Protein AF-A0A183BEP5-F1 (afdb_monomer)

Sequence (90 aa):
MDATATAVLSAFSVVLGQQEGDRRLAEQNLTALEVLETYPVILANMIADEQVAVAMRQLAGVTLKRYVLSHWSRSDSSNFAPPETTEEVS

Structure (mmCIF, N/CA/C/O backbone):
data_AF-A0A183BEP5-F1
#
_entry.id   AF-A0A183BEP5-F1
#
loop_
_atom_site.group_PDB
_atom_site.id
_atom_site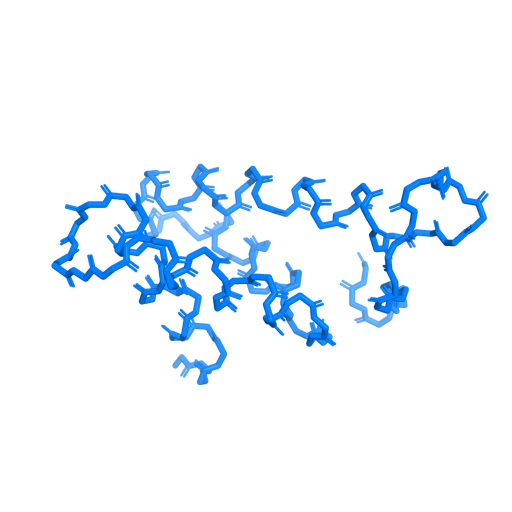.type_symbol
_atom_site.label_atom_id
_atom_site.label_alt_id
_atom_site.label_comp_id
_atom_site.label_asym_id
_atom_site.label_entity_id
_atom_site.label_seq_id
_atom_site.pdbx_PDB_ins_code
_atom_site.Cartn_x
_atom_site.Cartn_y
_atom_site.Cartn_z
_atom_site.occupancy
_atom_site.B_iso_or_equiv
_atom_site.auth_seq_id
_atom_site.auth_comp_id
_atom_site.auth_asym_id
_atom_site.auth_atom_id
_atom_site.pdbx_PDB_model_num
ATOM 1 N N . MET A 1 1 ? 7.956 5.519 14.691 1.00 61.00 1 MET A N 1
ATOM 2 C CA . MET A 1 1 ? 7.409 5.139 13.374 1.00 61.00 1 MET A CA 1
ATOM 3 C C . MET A 1 1 ? 7.989 6.097 12.349 1.00 61.00 1 MET A C 1
ATOM 5 O O . MET A 1 1 ? 8.038 7.283 12.652 1.00 61.00 1 MET A O 1
ATOM 9 N N . ASP A 1 2 ? 8.490 5.600 11.218 1.00 86.44 2 ASP A N 1
ATOM 10 C CA . ASP A 1 2 ? 9.043 6.444 10.147 1.00 86.44 2 ASP A CA 1
ATOM 11 C C . ASP A 1 2 ? 7.963 7.374 9.542 1.00 86.44 2 ASP A C 1
ATOM 13 O O . A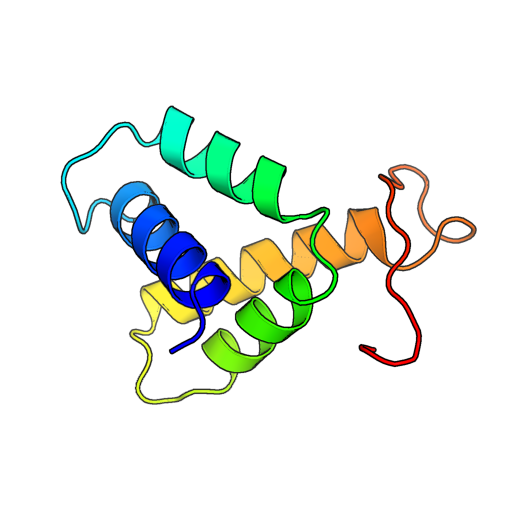SP A 1 2 ? 6.763 7.077 9.612 1.00 86.44 2 ASP A O 1
ATOM 17 N N . ALA A 1 3 ? 8.370 8.508 8.964 1.00 90.62 3 ALA A N 1
ATOM 18 C CA . ALA A 1 3 ? 7.462 9.486 8.360 1.00 90.62 3 ALA A CA 1
ATOM 19 C C . ALA A 1 3 ? 6.644 8.864 7.215 1.00 90.62 3 ALA A C 1
ATOM 21 O O . ALA A 1 3 ? 5.434 9.086 7.125 1.00 90.62 3 ALA A O 1
ATOM 22 N N . THR A 1 4 ? 7.275 8.008 6.408 1.00 93.06 4 THR A N 1
ATOM 23 C CA . THR A 1 4 ? 6.627 7.291 5.301 1.00 93.06 4 THR A CA 1
ATOM 24 C C . THR A 1 4 ? 5.565 6.322 5.813 1.00 93.06 4 THR A C 1
ATOM 26 O O . THR A 1 4 ? 4.432 6.326 5.335 1.00 93.06 4 THR A O 1
ATOM 29 N N . ALA A 1 5 ? 5.887 5.542 6.851 1.00 94.94 5 ALA A N 1
ATOM 30 C CA . ALA A 1 5 ? 4.936 4.622 7.476 1.00 94.94 5 ALA A CA 1
ATOM 31 C C . ALA A 1 5 ? 3.714 5.361 8.045 1.00 94.94 5 ALA A C 1
ATOM 33 O O . ALA A 1 5 ? 2.581 4.897 7.927 1.00 94.94 5 ALA A O 1
ATOM 34 N N . THR A 1 6 ? 3.935 6.546 8.618 1.00 95.81 6 THR A N 1
ATOM 35 C CA . THR A 1 6 ? 2.855 7.404 9.124 1.00 95.81 6 THR A CA 1
ATOM 36 C C . THR A 1 6 ? 1.958 7.905 7.992 1.00 95.81 6 THR A C 1
ATOM 38 O O . THR A 1 6 ? 0.733 7.900 8.134 1.00 95.81 6 THR A O 1
ATOM 41 N N . ALA A 1 7 ? 2.541 8.285 6.851 1.00 97.06 7 ALA A N 1
ATOM 42 C CA . ALA A 1 7 ? 1.790 8.698 5.668 1.00 97.06 7 ALA A CA 1
ATOM 43 C C . ALA A 1 7 ? 0.928 7.558 5.098 1.00 97.06 7 ALA A C 1
ATOM 45 O O . ALA A 1 7 ? -0.249 7.777 4.809 1.00 97.06 7 ALA A O 1
ATOM 46 N N . VAL A 1 8 ? 1.474 6.337 5.012 1.00 97.69 8 VAL A N 1
ATOM 47 C CA . VAL A 1 8 ? 0.728 5.149 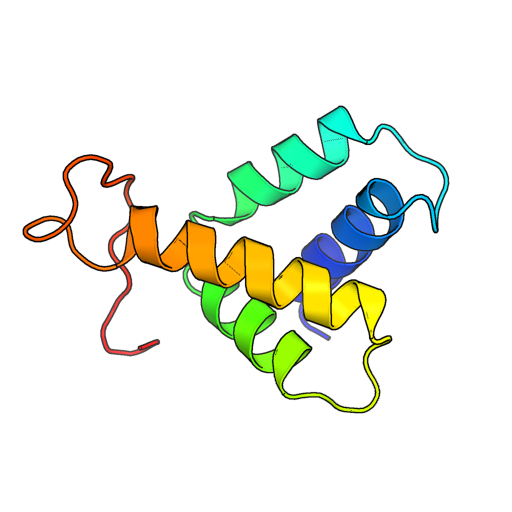4.559 1.00 97.69 8 VAL A CA 1
ATOM 48 C C . VAL A 1 8 ? -0.452 4.859 5.485 1.00 97.69 8 VAL A C 1
ATOM 50 O O . VAL A 1 8 ? -1.579 4.734 5.005 1.00 97.69 8 VAL A O 1
ATOM 53 N N . LEU A 1 9 ? -0.232 4.820 6.805 1.00 96.81 9 LEU A N 1
ATOM 54 C CA . LEU A 1 9 ? -1.315 4.585 7.768 1.00 96.81 9 LEU A CA 1
ATOM 55 C C . LEU A 1 9 ? -2.401 5.656 7.687 1.00 96.81 9 LEU A C 1
ATOM 57 O O . LEU A 1 9 ? -3.586 5.333 7.694 1.00 96.81 9 LEU A O 1
ATOM 61 N N . SER A 1 10 ? -2.006 6.923 7.571 1.00 97.19 10 SER A N 1
ATOM 62 C CA . SER A 1 10 ? -2.952 8.038 7.485 1.00 97.19 10 SER A CA 1
ATOM 63 C C . SER A 1 10 ? -3.810 7.940 6.221 1.00 97.19 10 SER A C 1
ATOM 65 O O . SER A 1 10 ? -5.030 8.091 6.284 1.00 97.19 10 SER A O 1
ATOM 67 N N . ALA A 1 11 ? -3.198 7.621 5.077 1.00 98.31 11 ALA A N 1
ATOM 68 C CA . ALA A 1 11 ? -3.924 7.416 3.830 1.00 98.31 11 ALA A CA 1
ATOM 69 C C . ALA A 1 11 ? -4.853 6.193 3.905 1.00 98.31 11 ALA A C 1
ATOM 71 O O . ALA A 1 11 ? -6.012 6.280 3.499 1.00 98.31 11 ALA A O 1
ATOM 72 N N . PHE A 1 12 ? -4.401 5.075 4.481 1.00 98.50 12 PHE A N 1
ATOM 73 C CA . PHE A 1 12 ? -5.244 3.890 4.662 1.00 98.50 12 PHE A CA 1
ATOM 74 C C . PHE A 1 12 ? -6.446 4.162 5.569 1.00 98.50 12 PHE A C 1
ATOM 76 O O . PHE A 1 12 ? -7.545 3.712 5.245 1.00 98.50 12 PHE A O 1
ATOM 83 N N . SER A 1 13 ? -6.282 4.933 6.650 1.00 98.31 13 SER A N 1
ATOM 84 C CA . SER A 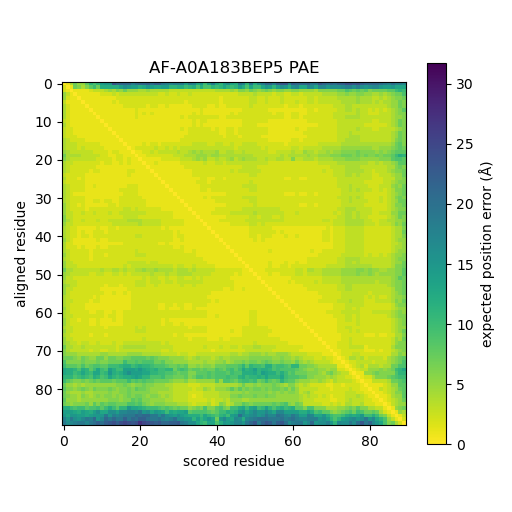1 13 ? -7.396 5.318 7.528 1.00 98.31 13 SER A CA 1
ATOM 85 C C . SER A 1 13 ? -8.495 6.045 6.754 1.00 98.31 13 SER A C 1
ATOM 87 O O . SER A 1 13 ? -9.675 5.748 6.938 1.00 98.31 13 SER A O 1
ATOM 89 N N . VAL A 1 14 ? -8.124 6.947 5.841 1.00 98.62 14 VAL A N 1
ATOM 90 C CA . VAL A 1 14 ? -9.085 7.653 4.979 1.00 98.62 14 VAL A CA 1
ATOM 91 C C . VAL A 1 14 ? -9.705 6.703 3.945 1.00 98.62 14 VAL A C 1
ATOM 93 O O . VAL A 1 14 ? -10.922 6.695 3.768 1.00 98.62 14 VAL A O 1
ATOM 96 N N . VAL A 1 15 ? -8.908 5.845 3.297 1.00 98.50 15 VAL A N 1
ATOM 97 C CA . VAL A 1 15 ? -9.402 4.871 2.299 1.00 98.50 15 VAL A CA 1
ATOM 98 C C . VAL A 1 15 ? -10.405 3.885 2.900 1.00 98.50 15 VAL A C 1
ATOM 100 O O . VAL A 1 15 ? -11.403 3.543 2.262 1.00 98.50 15 VAL A O 1
ATOM 103 N N . LEU A 1 16 ? -10.169 3.449 4.135 1.00 98.06 16 LEU A N 1
ATOM 104 C CA . LEU A 1 16 ? -11.053 2.546 4.870 1.00 98.06 16 LEU A CA 1
ATOM 105 C C . LEU A 1 16 ? -12.265 3.260 5.492 1.00 98.06 16 LEU A C 1
ATOM 107 O O . LEU A 1 16 ? -13.123 2.590 6.062 1.00 98.06 16 LEU A O 1
ATOM 111 N N . GLY A 1 17 ? -12.352 4.592 5.397 1.00 97.50 17 GLY A N 1
ATOM 112 C CA . GLY A 1 17 ? -13.417 5.384 6.020 1.00 97.50 17 GLY A CA 1
ATOM 113 C C . GLY A 1 17 ? -13.335 5.439 7.549 1.00 97.50 17 GLY A C 1
ATOM 114 O O . GLY A 1 17 ? -14.330 5.717 8.208 1.00 97.50 17 GLY A O 1
ATOM 115 N N . GLN A 1 18 ? -12.165 5.149 8.120 1.00 96.69 18 GLN A N 1
ATOM 116 C CA . GLN A 1 18 ? -11.899 5.210 9.561 1.00 96.69 18 GLN A CA 1
ATOM 117 C C . GLN A 1 18 ? -11.535 6.625 10.028 1.00 96.69 18 GLN A C 1
ATOM 119 O O . GLN A 1 18 ? -11.575 6.910 11.222 1.00 96.69 18 GLN A O 1
ATOM 124 N N . GLN A 1 19 ? -11.189 7.508 9.092 1.00 96.75 19 GLN A N 1
ATOM 125 C CA . GLN A 1 19 ? -10.920 8.919 9.327 1.00 96.75 19 GLN A CA 1
ATOM 126 C C . GLN A 1 19 ? -11.606 9.758 8.245 1.00 96.75 19 GLN A C 1
ATOM 128 O O . GLN A 1 19 ? -11.669 9.347 7.085 1.00 96.75 19 GLN A O 1
ATOM 133 N N . GLU A 1 20 ? -12.098 10.940 8.617 1.00 96.94 20 GLU A N 1
ATOM 134 C CA . GLU A 1 20 ? -12.577 11.923 7.644 1.00 96.94 20 GLU A CA 1
ATOM 135 C C . GLU A 1 20 ? -11.444 12.352 6.701 1.00 96.94 20 GLU A C 1
ATOM 137 O O . GLU A 1 20 ? -10.306 12.583 7.118 1.00 96.94 20 GLU A O 1
ATOM 142 N N . GLY A 1 21 ? -11.763 12.473 5.414 1.00 97.00 21 GLY A N 1
ATOM 143 C CA . GLY A 1 21 ? -10.820 12.917 4.397 1.00 97.00 21 GLY A CA 1
ATOM 144 C C . GLY A 1 21 ? -11.321 12.658 2.981 1.00 97.00 21 GLY A C 1
ATOM 145 O O . GLY A 1 21 ? -12.340 12.001 2.765 1.00 97.00 21 GLY A O 1
ATOM 146 N N . ASP A 1 22 ? -10.582 13.174 2.001 1.00 98.25 22 ASP A N 1
ATOM 147 C CA . ASP A 1 22 ? -10.823 12.875 0.592 1.00 98.25 22 ASP A CA 1
ATOM 148 C C . ASP A 1 22 ? -10.171 11.532 0.237 1.00 98.25 22 ASP A C 1
ATOM 150 O O . ASP A 1 22 ? -8.947 11.411 0.133 1.00 98.25 22 ASP A O 1
ATOM 154 N N . ARG A 1 23 ? -11.009 10.510 0.040 1.00 98.06 23 ARG A N 1
ATOM 155 C CA . ARG A 1 23 ? -10.565 9.167 -0.344 1.00 98.06 23 ARG A CA 1
ATOM 156 C C . ARG A 1 23 ? -9.767 9.160 -1.644 1.00 98.06 23 ARG A C 1
ATOM 158 O O . ARG A 1 23 ? -8.784 8.430 -1.734 1.00 98.06 23 ARG A O 1
ATOM 165 N N . ARG A 1 24 ? -10.153 9.966 -2.634 1.00 98.19 24 ARG A N 1
ATOM 166 C CA . ARG A 1 24 ? -9.447 10.023 -3.917 1.00 98.19 24 ARG A CA 1
ATOM 167 C C . ARG A 1 24 ? -8.050 10.601 -3.728 1.00 98.19 24 ARG A C 1
ATOM 169 O O . ARG A 1 24 ? -7.097 10.071 -4.292 1.00 98.19 24 ARG A O 1
ATOM 176 N N . LEU A 1 25 ? -7.923 11.649 -2.917 1.00 98.25 25 LEU A N 1
ATOM 177 C CA . LEU A 1 25 ? -6.622 12.223 -2.578 1.00 98.25 25 LEU A CA 1
ATOM 178 C C . LEU A 1 25 ? -5.754 11.225 -1.797 1.00 98.25 25 LEU A C 1
ATOM 180 O O . LEU A 1 25 ? -4.564 11.106 -2.068 1.00 98.25 25 LEU A O 1
ATOM 184 N N . ALA A 1 26 ? -6.339 10.469 -0.865 1.00 98.38 26 ALA A N 1
ATOM 185 C CA . ALA A 1 26 ? -5.619 9.430 -0.131 1.00 98.38 26 ALA A CA 1
ATOM 186 C C . ALA A 1 26 ? -5.099 8.317 -1.059 1.00 98.38 26 ALA A C 1
ATOM 188 O O . ALA A 1 26 ? -3.946 7.910 -0.936 1.00 98.38 26 ALA A O 1
ATOM 189 N N . GLU A 1 27 ? -5.907 7.869 -2.023 1.00 98.06 27 GLU A N 1
ATOM 190 C CA . GLU A 1 27 ? -5.489 6.899 -3.045 1.00 98.06 27 GLU A CA 1
ATOM 191 C C . GLU A 1 27 ? -4.364 7.461 -3.932 1.00 98.06 27 GLU A C 1
ATOM 193 O O . GLU A 1 27 ? -3.377 6.772 -4.179 1.00 98.06 27 GLU A O 1
ATOM 198 N N . GLN A 1 28 ? -4.446 8.732 -4.336 1.00 97.88 28 GLN A N 1
ATOM 199 C CA . GLN A 1 28 ? -3.380 9.402 -5.094 1.00 97.88 28 GLN A CA 1
ATOM 200 C C . GLN A 1 28 ? -2.077 9.522 -4.297 1.00 97.88 28 GLN A C 1
ATOM 202 O O . GLN A 1 28 ? -1.000 9.309 -4.852 1.00 97.88 28 GLN A O 1
ATOM 207 N N . ASN A 1 29 ? -2.164 9.825 -3.000 1.00 97.50 29 ASN A N 1
ATOM 208 C CA . ASN A 1 29 ? -1.000 9.868 -2.119 1.00 97.50 29 ASN A CA 1
ATOM 209 C C . ASN A 1 29 ? -0.334 8.493 -2.020 1.00 97.50 29 ASN A C 1
ATOM 211 O O . ASN A 1 29 ? 0.88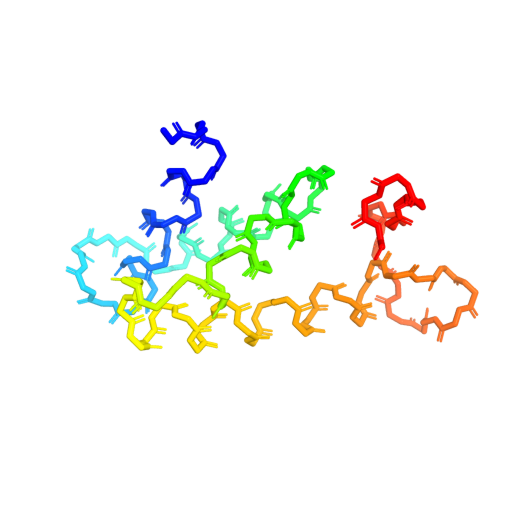8 8.415 -2.063 1.00 97.50 29 ASN A O 1
ATOM 215 N N . LEU A 1 30 ? -1.114 7.410 -1.932 1.00 97.81 30 LEU A N 1
ATOM 216 C CA . LEU A 1 30 ? -0.567 6.052 -1.925 1.00 97.81 30 LEU A CA 1
ATOM 217 C C . LEU A 1 30 ? 0.193 5.745 -3.214 1.00 97.81 30 LEU A C 1
ATOM 219 O O . LEU A 1 30 ? 1.315 5.263 -3.122 1.00 97.81 30 LEU A O 1
ATOM 223 N N . THR A 1 31 ? -0.361 6.096 -4.378 1.00 96.06 31 THR A N 1
ATOM 224 C CA . THR A 1 31 ? 0.340 5.954 -5.664 1.00 96.06 31 THR A CA 1
ATOM 225 C C . THR A 1 31 ? 1.622 6.785 -5.713 1.00 96.06 31 THR A C 1
ATOM 227 O O . THR A 1 31 ? 2.647 6.314 -6.188 1.00 96.06 31 THR A O 1
ATOM 230 N N . ALA A 1 32 ? 1.611 8.011 -5.184 1.00 96.44 32 ALA A N 1
ATOM 231 C CA . ALA A 1 32 ? 2.811 8.846 -5.142 1.00 96.44 32 ALA A CA 1
ATOM 232 C C . ALA A 1 32 ? 3.918 8.263 -4.244 1.00 96.44 32 ALA A C 1
ATOM 234 O O . ALA A 1 32 ? 5.093 8.518 -4.491 1.00 96.44 32 ALA A O 1
ATOM 235 N N . LEU A 1 33 ? 3.559 7.486 -3.217 1.00 96.75 33 LEU A N 1
ATOM 236 C CA . LEU A 1 33 ? 4.513 6.836 -2.316 1.00 96.75 33 LEU A CA 1
ATOM 237 C C . LEU A 1 33 ? 5.146 5.568 -2.914 1.00 96.75 33 LEU A C 1
ATOM 239 O O . LEU A 1 33 ? 6.191 5.155 -2.421 1.00 96.75 33 LEU A O 1
ATOM 243 N N . GLU A 1 34 ? 4.579 4.978 -3.975 1.00 95.25 34 GLU A N 1
ATOM 244 C CA . 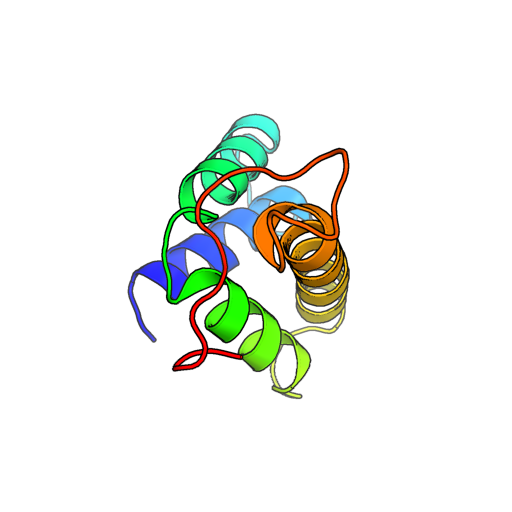GLU A 1 34 ? 5.096 3.748 -4.611 1.00 95.25 34 GLU A CA 1
ATOM 245 C C . GLU A 1 34 ? 6.531 3.903 -5.141 1.00 95.25 34 GLU A C 1
ATOM 247 O O . GLU A 1 34 ? 7.268 2.926 -5.238 1.00 95.25 34 GLU A O 1
ATOM 252 N N . VAL A 1 35 ? 6.970 5.128 -5.443 1.00 94.81 35 VAL A N 1
ATOM 253 C CA . VAL A 1 35 ? 8.339 5.390 -5.920 1.00 94.81 35 VAL A CA 1
ATOM 254 C C . VAL A 1 35 ? 9.397 5.311 -4.818 1.00 94.81 35 VAL A C 1
ATOM 256 O O . VAL A 1 35 ? 10.590 5.362 -5.114 1.00 94.81 35 VAL A O 1
ATOM 259 N N . LEU A 1 36 ? 8.981 5.243 -3.552 1.00 94.25 36 LEU A N 1
ATOM 260 C CA . LEU A 1 36 ? 9.894 5.166 -2.420 1.00 94.25 36 LEU A CA 1
ATOM 261 C C . LEU A 1 36 ? 10.341 3.722 -2.211 1.00 94.25 36 LEU A C 1
ATOM 263 O O . LEU A 1 36 ? 9.524 2.819 -2.065 1.00 94.25 36 LEU A O 1
ATOM 267 N N . GLU A 1 37 ? 11.650 3.525 -2.098 1.00 92.06 37 GLU A N 1
ATOM 268 C CA . GLU A 1 37 ? 12.260 2.210 -1.885 1.00 92.06 37 GLU A CA 1
ATOM 269 C C . GLU A 1 37 ? 11.733 1.500 -0.625 1.00 92.06 37 GLU A C 1
ATOM 271 O O . GLU A 1 37 ? 11.515 0.293 -0.618 1.00 92.06 37 GLU A O 1
ATOM 276 N N . THR A 1 38 ? 11.425 2.250 0.434 1.00 93.50 38 THR A N 1
ATOM 277 C CA . THR A 1 38 ? 10.896 1.695 1.690 1.00 93.50 38 THR A CA 1
ATOM 278 C C . THR A 1 38 ? 9.414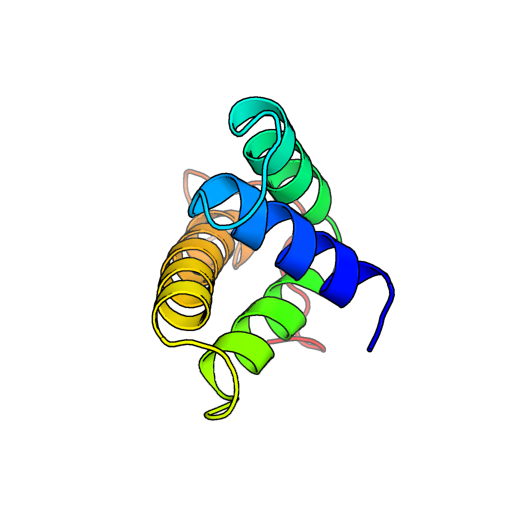 1.322 1.631 1.00 93.50 38 THR A C 1
ATOM 280 O O . THR A 1 38 ? 8.916 0.660 2.543 1.00 93.50 38 THR A O 1
ATOM 283 N N . TYR A 1 39 ? 8.685 1.726 0.587 1.00 95.69 39 TYR A N 1
ATOM 284 C CA . TYR A 1 39 ? 7.245 1.505 0.466 1.00 95.69 39 TYR A CA 1
ATOM 285 C C . TYR A 1 39 ? 6.833 0.022 0.558 1.00 95.69 39 TYR A C 1
ATOM 287 O O . TYR A 1 39 ? 6.017 -0.296 1.432 1.00 95.69 39 TYR A O 1
ATOM 295 N N . PRO A 1 40 ? 7.394 -0.915 -0.238 1.00 95.81 40 PRO A N 1
ATOM 296 C CA . PRO A 1 40 ? 7.064 -2.337 -0.114 1.00 95.81 40 PRO A CA 1
ATOM 297 C C . PRO A 1 40 ? 7.380 -2.914 1.271 1.00 95.81 40 PRO A C 1
ATOM 299 O O . PRO A 1 40 ? 6.591 -3.704 1.791 1.00 95.81 40 PRO A O 1
ATOM 302 N N . VAL A 1 41 ? 8.474 -2.477 1.907 1.00 95.44 41 VAL A N 1
ATOM 303 C CA . VAL A 1 41 ? 8.866 -2.915 3.261 1.00 95.44 41 VAL A CA 1
ATOM 304 C C . VAL A 1 41 ? 7.834 -2.497 4.292 1.00 95.44 41 VAL A C 1
ATOM 306 O O . VAL A 1 41 ? 7.456 -3.285 5.155 1.00 95.44 41 VAL A O 1
ATOM 309 N N . ILE A 1 42 ? 7.352 -1.258 4.206 1.00 96.62 42 ILE A N 1
ATOM 310 C CA . ILE A 1 42 ? 6.322 -0.742 5.110 1.00 96.62 42 ILE A CA 1
ATOM 311 C C . ILE A 1 42 ? 5.056 -1.589 4.993 1.00 96.62 42 ILE A C 1
ATOM 313 O O . ILE A 1 42 ? 4.506 -2.001 6.013 1.00 96.62 42 ILE A O 1
ATOM 317 N N . LEU A 1 43 ? 4.621 -1.899 3.770 1.00 97.75 43 LEU A N 1
ATOM 318 C CA . LEU A 1 43 ? 3.442 -2.734 3.551 1.00 97.75 43 LEU A CA 1
ATOM 319 C C . LEU A 1 43 ? 3.643 -4.159 4.084 1.00 97.75 43 LEU A C 1
ATOM 321 O O . LEU A 1 43 ? 2.758 -4.681 4.760 1.00 97.75 43 LEU A O 1
ATOM 325 N N . ALA A 1 44 ? 4.803 -4.770 3.831 1.00 97.44 44 ALA A N 1
ATOM 326 C CA . ALA A 1 44 ? 5.140 -6.097 4.343 1.00 97.44 44 ALA A CA 1
ATOM 327 C C . ALA A 1 44 ? 5.146 -6.130 5.882 1.00 97.44 44 ALA A C 1
ATOM 329 O O . ALA A 1 44 ? 4.516 -7.001 6.485 1.00 97.44 44 ALA A O 1
ATOM 330 N N . ASN A 1 45 ? 5.765 -5.132 6.518 1.00 96.50 45 ASN A N 1
ATOM 331 C CA . ASN A 1 45 ? 5.788 -4.987 7.973 1.00 96.50 45 ASN A CA 1
ATOM 332 C C . ASN A 1 45 ? 4.380 -4.819 8.551 1.00 96.50 45 ASN A C 1
ATOM 334 O O . ASN A 1 45 ? 4.055 -5.443 9.557 1.00 96.50 45 ASN A O 1
ATOM 338 N N . MET A 1 46 ? 3.516 -4.032 7.899 1.00 97.19 46 MET A N 1
ATOM 339 C CA . MET A 1 46 ? 2.121 -3.890 8.322 1.00 97.19 46 MET A CA 1
ATOM 340 C C . MET A 1 46 ? 1.371 -5.223 8.273 1.00 97.19 46 MET A C 1
ATOM 342 O O . MET A 1 46 ? 0.602 -5.512 9.181 1.00 97.19 46 MET A O 1
ATOM 346 N N . ILE A 1 47 ? 1.578 -6.039 7.235 1.00 98.06 47 ILE A N 1
ATOM 347 C CA . ILE A 1 47 ? 0.933 -7.357 7.106 1.00 98.06 47 ILE A CA 1
ATOM 348 C C . ILE A 1 47 ? 1.388 -8.302 8.229 1.00 98.06 47 ILE A C 1
ATOM 350 O O . ILE A 1 47 ? 0.559 -9.036 8.778 1.00 98.06 47 ILE A O 1
A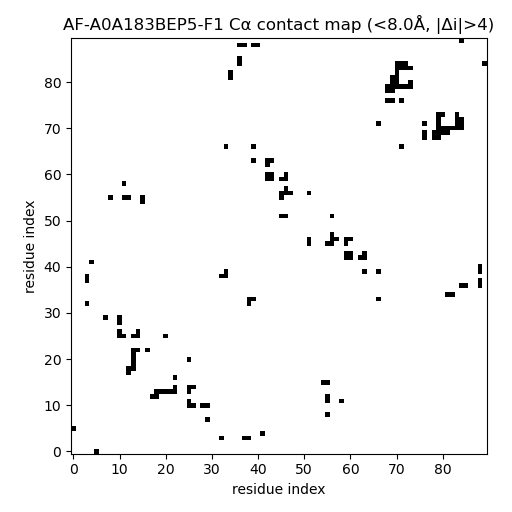TOM 354 N N . ALA A 1 48 ? 2.682 -8.279 8.557 1.00 97.31 48 ALA A N 1
ATOM 355 C CA . ALA A 1 48 ? 3.296 -9.151 9.555 1.00 97.31 48 ALA A CA 1
ATOM 356 C C . ALA A 1 48 ? 2.981 -8.754 11.010 1.00 97.31 48 ALA A C 1
ATOM 358 O O . ALA A 1 48 ? 2.993 -9.614 11.887 1.00 97.31 48 ALA A O 1
ATOM 359 N N . ASP A 1 49 ? 2.687 -7.480 11.280 1.00 96.81 49 ASP A N 1
ATOM 360 C CA . ASP A 1 49 ? 2.429 -6.986 12.634 1.00 96.81 49 ASP A CA 1
ATOM 361 C C . ASP A 1 49 ? 1.003 -7.314 13.113 1.00 96.81 49 ASP A C 1
ATOM 363 O O . ASP A 1 49 ? 0.015 -6.703 12.705 1.00 96.81 49 ASP A O 1
ATOM 367 N N . GLU A 1 50 ? 0.882 -8.267 14.039 1.00 96.12 50 GLU A N 1
ATOM 368 C CA . GLU A 1 50 ? -0.399 -8.697 14.610 1.00 96.12 50 GLU A CA 1
ATOM 369 C C . GLU A 1 50 ? -1.159 -7.592 15.362 1.00 96.12 50 GLU A C 1
ATOM 371 O O . GLU A 1 50 ? -2.381 -7.699 15.509 1.00 96.12 50 GLU A O 1
ATOM 376 N N . GLN A 1 51 ? -0.474 -6.531 15.805 1.00 96.12 51 GLN A N 1
ATOM 377 C CA . GLN A 1 51 ? -1.094 -5.391 16.488 1.00 96.12 51 GLN A CA 1
ATOM 378 C C . GLN A 1 51 ? -1.804 -4.443 15.514 1.00 96.12 51 GLN A C 1
ATOM 380 O O . GLN A 1 51 ? -2.685 -3.679 15.916 1.00 96.12 51 GLN A O 1
ATOM 385 N N . VAL A 1 52 ? -1.471 -4.501 14.221 1.00 95.38 52 VAL A N 1
ATOM 386 C CA . VAL A 1 52 ? -2.157 -3.729 13.186 1.00 95.38 52 VAL A CA 1
ATOM 387 C C . VAL A 1 52 ? -3.550 -4.319 12.951 1.00 95.38 52 VAL A C 1
ATOM 389 O O . VAL A 1 52 ? -3.733 -5.525 12.739 1.00 95.38 52 VAL A O 1
ATOM 392 N N . ALA A 1 53 ? -4.563 -3.447 12.955 1.00 96.44 53 ALA A N 1
ATOM 393 C CA . ALA A 1 53 ? -5.952 -3.833 12.729 1.00 96.44 53 ALA A CA 1
ATOM 394 C C . ALA A 1 53 ? -6.113 -4.655 11.436 1.00 96.44 53 ALA A C 1
ATOM 396 O O . ALA A 1 53 ? -5.530 -4.336 10.401 1.00 96.44 53 ALA A O 1
ATOM 397 N N . VAL A 1 54 ? -6.957 -5.691 11.466 1.00 97.62 54 VAL A N 1
ATOM 398 C CA . VAL A 1 54 ? -7.111 -6.638 10.343 1.00 97.62 54 VAL A CA 1
ATOM 399 C C . VAL A 1 54 ? -7.432 -5.933 9.021 1.00 97.62 54 VAL A C 1
ATOM 401 O O . VAL A 1 54 ? -6.840 -6.270 8.001 1.00 97.62 54 VAL A O 1
ATOM 404 N N . ALA A 1 55 ? -8.303 -4.920 9.030 1.00 97.69 55 ALA A N 1
ATOM 405 C CA . ALA A 1 55 ? -8.655 -4.164 7.825 1.00 97.69 55 ALA A CA 1
ATOM 406 C C . ALA A 1 55 ? -7.446 -3.434 7.203 1.00 97.69 55 ALA A C 1
ATOM 408 O O . ALA A 1 55 ? -7.285 -3.425 5.983 1.00 97.69 55 ALA A O 1
ATOM 409 N N . MET A 1 56 ? -6.564 -2.880 8.041 1.00 97.56 56 MET A N 1
ATOM 410 C CA . MET A 1 56 ? -5.320 -2.232 7.614 1.00 97.56 56 MET A CA 1
ATOM 411 C C . MET A 1 56 ? -4.348 -3.246 7.012 1.00 97.56 56 MET A C 1
ATOM 413 O O . MET A 1 56 ? -3.792 -3.002 5.944 1.00 97.56 56 MET A O 1
ATOM 417 N N . ARG A 1 57 ? -4.197 -4.416 7.646 1.00 98.25 57 ARG A N 1
ATOM 418 C CA . ARG A 1 57 ? -3.363 -5.510 7.122 1.00 98.25 57 ARG A CA 1
ATOM 419 C C . ARG A 1 57 ? -3.878 -6.056 5.797 1.00 98.25 57 ARG A C 1
ATOM 421 O O . ARG A 1 57 ? -3.095 -6.321 4.891 1.00 98.25 57 ARG A O 1
ATOM 428 N N . GLN A 1 58 ? -5.194 -6.196 5.660 1.00 98.31 58 GLN A N 1
ATOM 429 C CA . GLN A 1 58 ? -5.823 -6.627 4.412 1.00 98.31 58 GLN A CA 1
ATOM 430 C C . GLN A 1 58 ? -5.578 -5.622 3.287 1.00 98.31 58 GLN A C 1
ATOM 432 O O . GLN A 1 58 ? -5.185 -6.024 2.191 1.00 98.31 58 GLN A O 1
ATOM 437 N N . LEU A 1 59 ? -5.758 -4.325 3.556 1.00 98.44 59 LEU A N 1
ATOM 438 C CA . LEU A 1 59 ? -5.457 -3.287 2.576 1.00 98.44 59 LEU A CA 1
ATOM 439 C C . LEU A 1 59 ? -3.962 -3.274 2.224 1.00 98.44 59 LEU A C 1
ATOM 441 O O . LEU A 1 59 ? -3.635 -3.243 1.043 1.00 98.44 59 LEU A O 1
ATOM 445 N N . ALA A 1 60 ? -3.068 -3.414 3.209 1.00 98.31 60 ALA A N 1
ATOM 446 C CA . ALA A 1 60 ? -1.628 -3.546 2.976 1.00 98.31 60 ALA A CA 1
ATOM 447 C C . ALA A 1 60 ? -1.299 -4.728 2.055 1.00 98.31 60 ALA A C 1
ATOM 449 O O . ALA A 1 60 ? -0.539 -4.563 1.108 1.00 98.31 60 ALA A O 1
ATOM 450 N N . GLY A 1 61 ? -1.919 -5.893 2.268 1.00 98.31 61 GLY A N 1
ATOM 451 C CA . GLY A 1 61 ? -1.736 -7.076 1.423 1.00 98.31 61 GLY A CA 1
ATOM 452 C C . GLY A 1 61 ? -2.200 -6.875 -0.019 1.00 98.31 61 GLY A C 1
ATOM 453 O O . GLY A 1 61 ? -1.499 -7.254 -0.958 1.00 98.31 61 GLY A O 1
ATOM 454 N N . VAL A 1 62 ? -3.361 -6.244 -0.217 1.00 98.12 62 VAL A N 1
ATOM 455 C CA . VAL A 1 62 ? -3.860 -5.917 -1.563 1.00 98.12 62 VAL A CA 1
ATOM 456 C C . VAL A 1 62 ? -2.939 -4.914 -2.256 1.00 98.12 62 VAL A C 1
ATOM 458 O O . VAL A 1 62 ? -2.627 -5.089 -3.435 1.00 98.12 62 VAL A O 1
ATOM 461 N N . THR A 1 63 ? -2.487 -3.891 -1.534 1.00 97.88 63 THR A N 1
ATOM 462 C CA . THR A 1 63 ? -1.584 -2.861 -2.055 1.00 97.88 63 THR A CA 1
ATOM 463 C C . THR A 1 63 ? -0.209 -3.441 -2.382 1.00 97.88 63 THR A C 1
ATOM 465 O O . THR A 1 63 ? 0.279 -3.224 -3.486 1.00 97.88 63 THR A O 1
ATOM 468 N N . LEU A 1 64 ? 0.374 -4.268 -1.509 1.00 97.62 64 LEU A N 1
ATOM 469 C CA . LEU A 1 64 ? 1.670 -4.913 -1.747 1.00 97.62 64 LEU A CA 1
ATOM 470 C C . LEU A 1 64 ? 1.612 -5.849 -2.953 1.00 97.62 64 LEU A C 1
ATOM 472 O O . LEU A 1 64 ? 2.506 -5.838 -3.793 1.00 97.62 64 LEU A O 1
ATOM 476 N N . LYS A 1 65 ? 0.525 -6.615 -3.096 1.00 96.62 65 LYS A N 1
ATOM 477 C CA . LYS A 1 65 ? 0.322 -7.456 -4.279 1.00 96.62 65 LYS A CA 1
ATOM 478 C C . LYS A 1 65 ? 0.319 -6.627 -5.566 1.00 96.62 65 LYS A C 1
ATOM 480 O O . LYS A 1 65 ? 0.908 -7.050 -6.556 1.00 96.62 65 LYS A O 1
ATOM 485 N N . ARG A 1 66 ? -0.355 -5.472 -5.575 1.00 94.94 66 ARG A N 1
ATOM 486 C CA . ARG A 1 66 ? -0.364 -4.566 -6.737 1.00 94.94 66 ARG A CA 1
ATOM 487 C C . ARG A 1 66 ? 1.020 -3.990 -7.000 1.00 94.94 66 ARG A C 1
ATOM 489 O O . ARG A 1 66 ? 1.443 -4.000 -8.148 1.00 94.94 66 ARG A O 1
ATOM 496 N N . TYR A 1 67 ? 1.720 -3.574 -5.947 1.00 95.50 67 TYR A N 1
ATOM 497 C CA . TYR A 1 67 ? 3.084 -3.077 -6.050 1.00 95.50 67 TYR A CA 1
ATOM 498 C C . TYR A 1 67 ? 3.997 -4.108 -6.724 1.00 95.50 67 TYR A C 1
ATOM 500 O O . TYR A 1 67 ? 4.600 -3.805 -7.743 1.00 95.50 67 TYR A O 1
ATOM 508 N N . VAL A 1 68 ? 4.022 -5.358 -6.250 1.00 94.44 68 VAL A N 1
ATOM 509 C CA . VAL A 1 68 ? 4.848 -6.426 -6.844 1.00 94.44 68 VAL A CA 1
ATOM 510 C C . VAL A 1 68 ? 4.507 -6.651 -8.324 1.00 94.44 68 VAL A C 1
ATOM 512 O O . VAL A 1 68 ? 5.399 -6.771 -9.156 1.00 94.44 68 VAL A O 1
ATOM 515 N N . LEU A 1 69 ? 3.224 -6.648 -8.695 1.00 93.06 69 LEU A N 1
ATOM 516 C CA . LEU A 1 69 ? 2.823 -6.822 -10.099 1.00 93.06 69 LEU A CA 1
ATOM 517 C C . LEU A 1 69 ? 3.324 -5.696 -11.022 1.00 93.06 69 LEU A C 1
ATOM 519 O O . LEU A 1 69 ? 3.530 -5.937 -12.215 1.00 93.06 69 LEU A O 1
ATOM 523 N N . SER A 1 70 ? 3.515 -4.494 -10.481 1.00 93.06 70 SER A N 1
ATOM 524 C CA . SER A 1 70 ? 3.933 -3.315 -11.242 1.00 93.06 70 SER A CA 1
ATOM 525 C C . SER A 1 70 ? 5.434 -3.026 -11.138 1.00 93.06 70 SER A C 1
ATOM 527 O O . SER A 1 70 ? 6.005 -2.547 -12.104 1.00 93.06 70 SER A O 1
ATOM 529 N N . HIS A 1 71 ? 6.094 -3.329 -10.022 1.00 93.56 71 HIS A N 1
ATOM 530 C CA . HIS A 1 71 ? 7.440 -2.828 -9.709 1.00 93.56 71 HIS A CA 1
ATOM 531 C C . HIS A 1 71 ? 8.505 -3.924 -9.574 1.00 93.56 71 HIS A C 1
ATOM 533 O O . HIS A 1 71 ? 9.683 -3.608 -9.474 1.00 93.56 71 HIS A O 1
ATOM 539 N N . TRP A 1 72 ? 8.137 -5.210 -9.572 1.00 91.19 72 TRP A N 1
ATOM 540 C CA . TRP A 1 72 ? 9.089 -6.271 -9.213 1.00 91.19 72 TRP A CA 1
ATOM 541 C C . TRP A 1 72 ? 10.182 -6.520 -10.249 1.00 91.19 72 TRP A C 1
ATOM 543 O O . TRP A 1 72 ? 11.345 -6.655 -9.897 1.00 91.19 72 TRP A O 1
ATOM 553 N N . SER A 1 73 ? 9.802 -6.628 -11.522 1.00 89.00 73 SER A N 1
ATOM 554 C CA . SER A 1 73 ? 10.741 -6.947 -12.594 1.00 89.00 73 SER A CA 1
ATOM 555 C C . SER A 1 73 ? 10.299 -6.307 -13.896 1.00 89.00 73 SER A C 1
ATOM 557 O O . SER A 1 73 ? 9.174 -6.514 -14.372 1.00 89.00 73 SER A O 1
ATOM 559 N N . ARG A 1 74 ? 11.207 -5.540 -14.494 1.00 88.00 74 ARG A N 1
ATOM 560 C CA . ARG A 1 74 ? 10.992 -4.896 -15.788 1.00 88.00 74 ARG A CA 1
ATOM 561 C C . ARG A 1 74 ? 10.930 -5.908 -16.926 1.00 88.00 74 ARG A C 1
ATOM 563 O O . ARG A 1 74 ? 10.266 -5.643 -17.927 1.00 88.00 74 ARG A O 1
ATOM 570 N N . SER A 1 75 ? 11.621 -7.041 -16.803 1.00 85.94 75 SER A N 1
ATOM 571 C CA . SER A 1 75 ? 11.613 -8.093 -17.823 1.00 85.94 75 SER A CA 1
ATOM 572 C C . SER A 1 75 ? 10.378 -8.986 -17.751 1.00 85.94 75 SER A C 1
ATOM 574 O O . SER A 1 75 ? 9.956 -9.501 -18.785 1.00 85.94 75 SER A O 1
ATOM 576 N N . ASP A 1 76 ? 9.782 -9.142 -16.566 1.00 81.38 76 ASP A N 1
ATOM 577 C CA . ASP A 1 76 ? 8.732 -10.144 -16.339 1.00 81.38 76 ASP A CA 1
ATOM 578 C C . ASP A 1 76 ? 7.310 -9.560 -16.317 1.00 81.38 76 ASP A C 1
ATOM 580 O O . ASP A 1 76 ? 6.336 -10.313 -16.398 1.00 81.38 76 ASP A O 1
ATOM 584 N N . SER A 1 77 ? 7.156 -8.231 -16.242 1.00 83.19 77 SER A N 1
ATOM 585 C CA . SER A 1 77 ? 5.842 -7.575 -16.193 1.00 83.19 77 SER A CA 1
ATOM 586 C C . SER A 1 77 ? 5.544 -6.718 -17.425 1.00 83.19 77 SER A C 1
ATOM 588 O O . SER A 1 77 ? 6.194 -5.714 -17.702 1.00 83.19 77 SER A O 1
ATOM 590 N N . SER A 1 78 ? 4.460 -7.065 -18.129 1.00 84.44 78 SER A N 1
ATOM 591 C CA . SER A 1 78 ? 3.908 -6.251 -19.229 1.00 84.44 78 SER A CA 1
ATOM 592 C C . SER A 1 78 ? 3.343 -4.895 -18.783 1.00 84.44 78 SER A C 1
ATOM 594 O O . SER A 1 78 ? 3.214 -3.992 -19.604 1.00 84.44 78 SER A O 1
ATOM 596 N N . ASN A 1 79 ? 3.038 -4.746 -17.490 1.00 88.31 79 ASN A N 1
ATOM 597 C CA . ASN A 1 79 ? 2.505 -3.521 -16.890 1.00 88.31 79 ASN A CA 1
ATOM 598 C C . ASN A 1 79 ? 3.523 -2.874 -15.945 1.00 88.31 79 ASN A C 1
ATOM 600 O O . ASN A 1 79 ? 3.134 -2.207 -14.987 1.00 88.31 79 ASN A O 1
ATOM 604 N N . PHE A 1 80 ? 4.815 -3.110 -16.187 1.00 91.75 80 PHE A N 1
ATOM 605 C CA . PHE A 1 80 ? 5.863 -2.579 -15.337 1.00 91.75 80 PHE A CA 1
ATOM 606 C C . PHE A 1 80 ? 5.784 -1.048 -15.239 1.00 91.75 80 PHE A C 1
ATOM 608 O O . PHE A 1 80 ? 5.761 -0.341 -16.251 1.00 91.75 80 PHE A O 1
ATOM 615 N N . ALA A 1 81 ? 5.798 -0.550 -14.008 1.00 90.94 81 ALA A N 1
ATOM 616 C CA . ALA A 1 81 ? 5.932 0.847 -13.657 1.00 90.94 81 ALA A CA 1
ATOM 617 C C . ALA A 1 81 ? 7.237 1.013 -12.859 1.00 90.94 81 ALA A C 1
ATOM 619 O O . ALA A 1 81 ? 7.447 0.299 -11.885 1.00 90.94 81 ALA A O 1
ATOM 620 N N . PRO A 1 82 ? 8.138 1.932 -13.242 1.00 89.50 82 PRO A N 1
ATOM 621 C CA . PRO A 1 82 ? 9.336 2.194 -12.449 1.00 89.50 82 PRO A CA 1
ATOM 622 C C . PRO A 1 82 ? 8.977 2.814 -11.080 1.00 89.50 82 PRO A C 1
ATOM 624 O O . PRO A 1 82 ? 7.961 3.507 -10.984 1.00 89.50 82 PRO A O 1
ATOM 627 N N . PRO A 1 83 ? 9.818 2.644 -10.042 1.00 91.50 83 PRO A N 1
ATOM 628 C CA . PRO A 1 83 ? 11.115 1.959 -10.054 1.00 91.50 83 PRO A CA 1
ATOM 629 C C . PRO A 1 83 ? 10.993 0.430 -10.002 1.00 91.50 83 PRO A C 1
ATOM 631 O O . PRO A 1 83 ? 9.947 -0.098 -9.636 1.00 91.50 83 PRO A O 1
ATOM 634 N N . GLU A 1 84 ? 12.074 -0.257 -10.379 1.00 91.31 84 GLU A N 1
ATOM 635 C CA . GLU A 1 84 ? 12.237 -1.695 -10.136 1.00 91.31 84 GLU A CA 1
ATOM 636 C C . GLU A 1 84 ? 12.664 -1.907 -8.679 1.00 91.31 84 GLU A C 1
ATOM 638 O O . GLU A 1 84 ? 13.500 -1.151 -8.178 1.00 91.31 84 GLU A O 1
ATOM 643 N N . THR A 1 85 ? 12.078 -2.883 -7.985 1.00 89.00 85 THR A N 1
ATOM 644 C CA . THR A 1 85 ? 12.444 -3.202 -6.597 1.00 89.00 85 THR A CA 1
ATOM 645 C C . THR A 1 85 ? 13.890 -3.706 -6.530 1.00 89.00 85 THR A C 1
ATOM 647 O O . THR A 1 85 ? 14.293 -4.565 -7.310 1.00 89.00 85 THR A O 1
ATOM 650 N N . THR A 1 86 ? 14.684 -3.158 -5.609 1.00 84.50 86 THR A N 1
ATOM 651 C CA . THR A 1 86 ? 16.100 -3.501 -5.417 1.00 84.50 86 THR A CA 1
ATOM 652 C C . THR A 1 86 ? 16.260 -4.773 -4.577 1.00 84.50 86 THR A C 1
ATOM 654 O O . THR A 1 86 ? 15.444 -5.049 -3.697 1.00 84.50 86 THR A O 1
ATOM 657 N N . GLU A 1 87 ? 17.341 -5.534 -4.801 1.00 72.62 87 GLU A N 1
ATOM 658 C CA . GLU A 1 87 ? 17.614 -6.760 -4.023 1.00 72.62 87 GLU A CA 1
ATOM 659 C C . GLU A 1 87 ? 17.889 -6.502 -2.534 1.00 72.62 87 GLU A C 1
ATOM 661 O O . GLU A 1 87 ? 17.727 -7.387 -1.703 1.00 72.62 87 GLU A O 1
ATOM 666 N N . GLU A 1 88 ? 18.277 -5.278 -2.168 1.00 67.56 88 GLU A N 1
ATOM 667 C CA . GLU A 1 88 ? 18.481 -4.890 -0.764 1.00 67.56 88 GLU A CA 1
ATOM 668 C C . GLU A 1 88 ? 17.171 -4.897 0.045 1.00 67.56 88 GLU A C 1
ATOM 670 O O . GLU A 1 88 ? 17.191 -4.846 1.277 1.00 67.56 88 GLU A O 1
ATOM 675 N N . VAL A 1 89 ? 16.035 -4.958 -0.653 1.00 59.31 89 VAL A N 1
ATOM 676 C CA . VAL A 1 89 ? 14.692 -4.746 -0.115 1.00 59.31 89 VAL A CA 1
ATOM 677 C C . VAL A 1 89 ? 13.738 -5.914 -0.429 1.00 59.31 89 VAL A C 1
ATOM 679 O O . VAL A 1 89 ? 12.644 -5.978 0.140 1.00 59.31 89 VAL A O 1
ATOM 682 N N . SER A 1 90 ? 14.143 -6.843 -1.303 1.00 55.88 90 SER A N 1
ATOM 683 C CA . SER A 1 90 ? 13.399 -8.052 -1.707 1.00 55.88 90 SER A CA 1
ATOM 684 C C . SER A 1 90 ? 13.693 -9.262 -0.823 1.00 5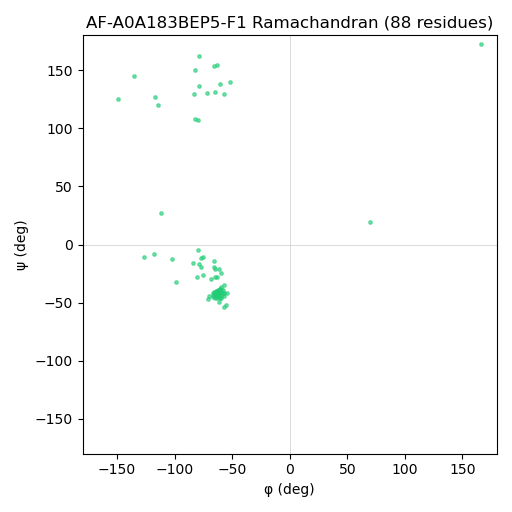5.88 90 SER A C 1
ATOM 686 O O . SER A 1 90 ? 12.728 -9.977 -0.473 1.00 55.88 90 SER A O 1
#

Foldseek 3Di:
DDPLLVLLVVLLCVCVVVDDDDVVVSVVSLVVSLQPLCSLVSLVVLLVDPVRDPSSNVVSVVSSVVSCQAADDPVPHPNHDDDHHDPVRD

Secondary structure (DSSP, 8-state):
--HHHHHHHHHHHHHTTSS-S-HHHHHHHHHHHTTSTTHHHHHHHHHH-TTS-HHHHHHHHHHHHHHHHHHS-TTT-TT--SSPPPTTT-

InterPro domains:
  IPR001494 Importin-beta, N-terminal domain [PF03810] (26-84)
  IPR001494 Importin-beta, N-terminal domain [PS50166] (26-90)
  IPR011989 Armadillo-like helical [G3DSA:1.25.10.10] (6-89)
  IPR016024 Armadillo-type fold [SSF48371] (2-74)

Mean predicted aligned error: 3.67 Å

Radius of gyration: 13.01 Å; Cα contacts (8 Å, |Δi|>4): 88; chains: 1; bounding box: 32×23×36 Å

Organism: NCBI:txid27848

Solvent-accessible surface area (backbone atoms only — not comparable to full-atom values): 5147 Å² total; per-residue (Å²): 131,57,72,67,53,51,50,53,52,54,26,47,33,24,62,73,65,78,39,92,68,61,40,68,59,25,54,51,50,54,61,67,43,62,67,42,84,62,41,63,53,47,28,52,50,42,50,70,38,82,87,48,54,67,70,60,22,51,49,26,48,56,50,41,56,52,46,49,60,25,20,51,41,74,89,82,27,98,65,47,44,84,55,66,62,52,81,95,74,109

Nearest PDB structures (foldseek):
  6n1z-assembly1_A  TM=9.158E-01  e=8.104E-04  Homo sapiens
  8f1e-assembly1_A  TM=7.542E-01  e=3.844E-01  Saccharomyces cerevisiae S288C

pLDDT: mean 93.23, std 8.36, range [55.88, 98.62]